Protein AF-E8U508-F1 (afdb_monomer)

Sequence (78 aa):
MVPEEEFVKAYKGIVEDGVVVLVEGVQLPEGTIVTVTVGEAELLRARITNALRGKRKVKVRMKPVTPGLVMNAAPTEE

Mean predicted aligned error: 14.85 Å

Foldseek 3Di:
DPPPPPPDDDFDFDADPNDTDTPPPDDDDPPDDDDDDDDPVRVVVVVVVVVVVPDDPPPPPDDPPPPPPPDDDDDDDD

Radius of gyration: 30.16 Å; Cα contacts (8 Å, |Δi|>4): 16; chains: 1; bounding box: 66×27×91 Å

Organism: Deinococcus maricopensis (strain DSM 21211 / LMG 22137 / NRRL B-23946 / LB-34) (NCBI:txid709986)

pLDDT: mean 77.64, std 14.16, range [51.69, 93.75]

Solvent-accessible surface area (backbone atoms only — not comparable to full-atom values): 5796 Å² total; per-residue (Å²): 136,78,79,79,75,74,84,79,79,90,77,67,62,49,76,54,100,88,40,82,42,59,46,91,95,59,82,76,66,87,90,68,86,81,86,88,85,78,55,70,69,59,52,52,51,52,51,53,52,54,63,53,74,71,58,73,83,78,81,77,80,78,73,79,78,72,90,76,88,82,80,82,88,77,82,82,89,129

Structure (mmCIF, N/CA/C/O backbone):
data_AF-E8U508-F1
#
_entry.id   AF-E8U508-F1
#
loop_
_atom_site.group_PDB
_atom_site.id
_atom_site.type_symbol
_atom_site.label_atom_id
_atom_site.label_alt_id
_atom_site.label_comp_id
_atom_site.label_asym_id
_atom_site.label_entity_id
_atom_site.label_seq_id
_atom_site.pdbx_PDB_ins_code
_atom_site.Cartn_x
_atom_site.Cartn_y
_atom_site.Cartn_z
_atom_site.occupancy
_atom_site.B_iso_or_equiv
_atom_site.auth_seq_id
_atom_site.auth_comp_id
_atom_site.auth_asym_id
_atom_site.auth_atom_id
_atom_site.pdbx_PDB_model_num
ATOM 1 N N . MET A 1 1 ? 29.587 -14.398 -14.839 1.00 54.16 1 MET A N 1
ATOM 2 C CA . MET A 1 1 ? 28.145 -14.303 -14.551 1.00 54.16 1 MET A CA 1
ATOM 3 C C . MET A 1 1 ? 28.004 -13.229 -13.492 1.00 54.16 1 MET A C 1
ATOM 5 O O . MET A 1 1 ? 28.342 -13.478 -12.345 1.00 54.16 1 MET A O 1
ATOM 9 N N . VAL A 1 2 ? 27.720 -11.999 -13.912 1.00 59.59 2 VAL A N 1
ATOM 10 C CA . VAL A 1 2 ? 27.450 -10.897 -12.979 1.00 59.59 2 VAL A CA 1
ATOM 11 C C . VAL A 1 2 ? 26.035 -11.153 -12.458 1.00 59.59 2 VAL A C 1
ATOM 13 O O . VAL A 1 2 ? 25.182 -11.462 -13.293 1.00 59.59 2 VAL A O 1
ATOM 16 N N . PRO A 1 3 ? 25.776 -11.146 -11.139 1.00 62.66 3 PRO A N 1
ATOM 17 C CA . PRO A 1 3 ? 24.404 -11.241 -10.667 1.00 62.66 3 PRO A CA 1
ATOM 18 C C . PRO A 1 3 ? 23.658 -10.043 -11.248 1.00 62.66 3 PRO A C 1
ATOM 20 O O . PRO A 1 3 ? 24.136 -8.915 -11.136 1.00 62.66 3 PRO A O 1
ATOM 23 N N . GLU A 1 4 ? 22.546 -10.293 -11.937 1.00 61.84 4 GLU A N 1
ATOM 24 C CA . GLU A 1 4 ? 21.651 -9.208 -12.311 1.00 61.84 4 GLU A CA 1
ATOM 25 C C . GLU A 1 4 ? 21.186 -8.580 -11.003 1.00 61.84 4 GLU A C 1
ATOM 27 O O . GLU A 1 4 ? 20.460 -9.205 -10.229 1.00 61.84 4 GLU A O 1
ATOM 32 N N . GLU A 1 5 ? 21.694 -7.387 -10.695 1.00 62.19 5 GLU A N 1
ATOM 33 C CA . GLU A 1 5 ? 21.089 -6.556 -9.672 1.00 62.19 5 GLU A CA 1
ATOM 34 C C . GLU A 1 5 ? 19.663 -6.293 -10.143 1.00 62.19 5 GLU A C 1
ATOM 36 O O . GLU A 1 5 ? 19.411 -5.470 -11.023 1.00 62.19 5 GLU A O 1
ATOM 41 N N . GLU A 1 6 ? 18.722 -7.062 -9.606 1.00 68.50 6 GLU A N 1
ATOM 42 C CA . GLU A 1 6 ? 17.311 -6.768 -9.739 1.00 68.50 6 GLU A CA 1
ATOM 43 C C . GLU A 1 6 ? 17.141 -5.367 -9.144 1.00 68.50 6 GLU A C 1
ATOM 45 O O . GLU A 1 6 ? 17.382 -5.155 -7.954 1.00 68.50 6 GLU A O 1
ATOM 50 N N . PHE A 1 7 ? 16.856 -4.369 -9.985 1.00 71.75 7 PHE A N 1
ATOM 51 C CA . PHE A 1 7 ? 16.732 -2.978 -9.553 1.00 71.75 7 PHE A CA 1
ATOM 52 C C . PHE A 1 7 ? 15.475 -2.835 -8.685 1.00 71.75 7 PHE A C 1
ATOM 54 O O . PHE A 1 7 ? 14.412 -2.418 -9.148 1.00 71.75 7 PHE A O 1
ATOM 61 N N . VAL A 1 8 ? 15.582 -3.205 -7.409 1.00 81.06 8 VAL A N 1
ATOM 62 C CA . VAL A 1 8 ? 14.489 -3.108 -6.448 1.00 81.06 8 VAL A CA 1
ATOM 63 C C . VAL A 1 8 ? 14.335 -1.649 -6.054 1.00 81.06 8 VAL A C 1
ATOM 65 O O . VAL A 1 8 ? 15.202 -1.049 -5.416 1.00 81.06 8 VAL A O 1
ATOM 68 N N . LYS A 1 9 ? 13.190 -1.071 -6.410 1.00 87.38 9 LYS A N 1
ATOM 69 C CA . LYS A 1 9 ? 12.801 0.262 -5.961 1.00 87.38 9 LYS A CA 1
ATOM 70 C C . LYS A 1 9 ? 11.764 0.150 -4.853 1.00 87.38 9 LYS A C 1
ATOM 72 O O . LYS A 1 9 ? 10.706 -0.445 -5.035 1.00 87.38 9 LYS A O 1
ATOM 77 N N . ALA A 1 10 ? 12.066 0.743 -3.703 1.00 89.06 10 ALA A N 1
ATOM 78 C CA . ALA A 1 10 ? 11.125 0.821 -2.597 1.00 89.06 10 ALA A CA 1
ATOM 79 C C . ALA A 1 10 ? 10.133 1.970 -2.819 1.00 89.06 10 ALA A C 1
ATOM 81 O O . ALA A 1 10 ? 10.524 3.100 -3.123 1.00 89.06 10 ALA A O 1
ATOM 82 N N . TYR A 1 11 ? 8.851 1.684 -2.613 1.00 89.50 11 TYR A N 1
ATOM 83 C CA . TYR A 1 11 ? 7.776 2.666 -2.669 1.00 89.50 11 TYR A CA 1
ATOM 84 C C . TYR A 1 11 ? 7.070 2.731 -1.321 1.00 89.50 11 TYR A C 1
ATOM 86 O O . TYR A 1 11 ? 6.804 1.707 -0.692 1.00 89.50 11 TYR A O 1
ATOM 94 N N . LYS A 1 12 ? 6.758 3.946 -0.867 1.00 89.25 12 LYS A N 1
ATOM 95 C CA . LYS A 1 12 ? 5.985 4.143 0.357 1.00 89.25 12 LYS A CA 1
ATOM 96 C C . LYS A 1 12 ? 4.498 3.997 0.042 1.00 89.25 12 LYS A C 1
ATOM 98 O O . LYS A 1 12 ? 4.001 4.621 -0.894 1.00 89.25 12 LYS A O 1
ATOM 103 N N . GLY A 1 13 ? 3.797 3.224 0.859 1.00 90.88 13 GLY A N 1
ATOM 104 C CA . GLY A 1 13 ? 2.352 3.071 0.777 1.00 90.88 13 GLY A CA 1
ATOM 105 C C . GLY A 1 13 ? 1.726 2.864 2.149 1.00 90.88 13 GLY A C 1
ATOM 106 O O . GLY A 1 13 ? 2.422 2.660 3.147 1.00 90.88 13 GLY A O 1
ATOM 107 N N . ILE A 1 14 ? 0.405 2.942 2.186 1.00 90.56 14 ILE A N 1
ATOM 108 C CA . ILE A 1 14 ? -0.436 2.607 3.333 1.00 90.56 14 ILE A CA 1
ATOM 109 C C . ILE A 1 14 ? -1.437 1.534 2.914 1.00 90.56 14 ILE A C 1
ATOM 111 O O . ILE A 1 14 ? -1.721 1.377 1.732 1.00 90.56 14 ILE A O 1
ATOM 115 N N . VAL A 1 15 ? -1.962 0.780 3.877 1.00 90.38 15 VAL A N 1
ATOM 116 C CA . VAL A 1 15 ? -3.060 -0.153 3.607 1.00 90.38 15 VAL A CA 1
ATOM 117 C C . VAL A 1 15 ? -4.372 0.536 3.950 1.00 90.38 15 VAL A C 1
ATOM 119 O O . VAL A 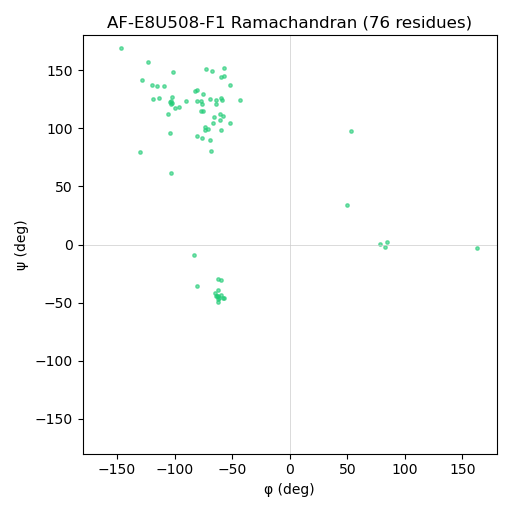1 15 ? -4.600 0.879 5.112 1.00 90.38 15 VAL A O 1
ATOM 122 N N . GLU A 1 16 ? -5.238 0.697 2.958 1.00 88.19 16 GLU A N 1
ATOM 123 C CA . GLU A 1 16 ? -6.607 1.183 3.113 1.00 88.19 16 GLU A CA 1
ATOM 124 C C . GLU A 1 16 ? -7.570 0.098 2.640 1.00 88.19 16 GLU A C 1
ATOM 126 O O . GLU A 1 16 ? -7.412 -0.445 1.552 1.00 88.19 16 GLU A O 1
ATOM 131 N N . ASP A 1 17 ? -8.515 -0.288 3.501 1.00 86.94 17 ASP A N 1
ATOM 132 C CA . ASP A 1 17 ? -9.524 -1.318 3.212 1.00 86.94 17 ASP A CA 1
ATOM 133 C C . ASP A 1 17 ? -8.957 -2.636 2.640 1.00 86.94 17 ASP A C 1
ATOM 135 O O . ASP A 1 17 ? -9.584 -3.329 1.845 1.00 86.94 17 ASP A O 1
ATOM 139 N N . GLY A 1 18 ? -7.751 -3.006 3.083 1.00 85.00 18 GLY A N 1
ATOM 140 C CA . GLY A 1 18 ? -7.056 -4.221 2.648 1.00 85.00 18 GLY A CA 1
ATOM 141 C C . GLY A 1 18 ? -6.256 -4.076 1.350 1.00 85.00 18 GLY A C 1
ATOM 142 O O . GLY A 1 18 ? -5.630 -5.044 0.926 1.00 85.00 18 GLY A O 1
ATOM 143 N N . VAL A 1 19 ? -6.221 -2.885 0.749 1.00 89.81 19 VAL A N 1
ATOM 144 C CA . VAL A 1 19 ? -5.492 -2.574 -0.487 1.00 89.81 19 VAL A CA 1
ATOM 145 C C . VAL A 1 19 ? -4.288 -1.687 -0.175 1.00 89.81 19 VAL A C 1
ATOM 147 O O . VAL A 1 19 ? -4.383 -0.745 0.609 1.00 89.81 19 VAL A O 1
ATOM 150 N N . VAL A 1 20 ? -3.134 -1.982 -0.782 1.00 90.81 20 VAL A N 1
ATOM 151 C CA . VAL A 1 20 ? -1.952 -1.114 -0.682 1.00 90.81 20 VAL A CA 1
ATOM 152 C C . VAL A 1 20 ? -2.142 0.087 -1.603 1.00 90.81 20 VAL A C 1
ATOM 154 O O . VAL A 1 20 ? -2.179 -0.055 -2.822 1.00 90.81 20 VAL A O 1
ATOM 157 N N . VAL A 1 21 ? -2.227 1.270 -1.009 1.00 92.56 21 VAL A N 1
ATOM 158 C CA . VAL A 1 21 ? -2.309 2.557 -1.695 1.00 92.56 21 VAL A CA 1
ATOM 159 C C . VAL A 1 21 ? -0.946 3.231 -1.595 1.00 92.56 21 VAL A C 1
ATOM 161 O O . VAL A 1 21 ? -0.412 3.423 -0.499 1.00 92.56 21 VAL A O 1
ATOM 164 N N . LEU A 1 22 ? -0.349 3.560 -2.738 1.00 93.75 22 LEU A N 1
ATOM 165 C CA . LEU A 1 22 ? 0.906 4.309 -2.768 1.00 93.75 22 LEU A CA 1
ATOM 166 C C . LEU A 1 22 ? 0.657 5.766 -2.373 1.00 93.75 22 LEU A C 1
ATOM 168 O O . LEU A 1 22 ? -0.434 6.297 -2.570 1.00 93.75 22 LEU A O 1
ATOM 172 N N . VAL A 1 23 ? 1.671 6.410 -1.794 1.00 90.06 23 VAL A N 1
ATOM 173 C CA . VAL A 1 23 ? 1.584 7.840 -1.463 1.00 90.06 23 VAL A CA 1
ATOM 174 C C . VAL A 1 23 ? 1.278 8.682 -2.704 1.00 90.06 23 VAL A C 1
ATOM 176 O O . VAL A 1 23 ? 1.639 8.321 -3.825 1.00 90.06 23 VAL A O 1
ATOM 179 N N . GLU A 1 24 ? 0.619 9.817 -2.488 1.00 83.69 24 GLU A N 1
ATOM 180 C CA . GLU A 1 24 ? 0.173 10.709 -3.556 1.00 83.69 24 GLU A CA 1
ATOM 181 C C . GLU A 1 24 ? 1.313 11.081 -4.522 1.00 83.69 24 GLU A C 1
ATOM 183 O O . GLU A 1 24 ? 2.448 11.338 -4.114 1.00 83.69 24 GLU A O 1
ATOM 188 N N . GLY A 1 25 ? 1.009 11.076 -5.823 1.00 84.31 25 GLY A N 1
ATOM 189 C CA . GLY A 1 25 ? 1.977 11.362 -6.885 1.00 84.31 25 GLY A CA 1
ATOM 190 C C . GLY A 1 25 ? 2.851 10.176 -7.309 1.00 84.31 25 GLY A C 1
ATOM 191 O O . GLY A 1 25 ? 3.629 10.311 -8.251 1.00 84.31 25 GLY A O 1
ATOM 192 N N . VAL A 1 26 ? 2.715 9.008 -6.674 1.00 90.31 26 VAL A N 1
ATOM 193 C CA . VAL A 1 26 ? 3.384 7.773 -7.101 1.00 90.31 26 VAL A CA 1
ATOM 194 C C . VAL A 1 26 ? 2.394 6.875 -7.836 1.00 90.31 26 VAL A C 1
ATOM 196 O O . VAL A 1 26 ? 1.391 6.447 -7.274 1.00 90.31 26 VAL A O 1
ATOM 199 N N . GLN A 1 27 ? 2.714 6.545 -9.086 1.00 89.38 27 GLN A N 1
ATOM 200 C CA . GLN A 1 27 ? 1.987 5.559 -9.882 1.00 89.38 27 GLN A CA 1
ATOM 201 C C . GLN A 1 27 ? 2.969 4.545 -10.455 1.00 89.38 27 GLN A C 1
ATOM 203 O O . GLN A 1 27 ? 4.088 4.892 -10.841 1.00 89.38 27 GLN A O 1
ATOM 208 N N . LEU A 1 28 ? 2.545 3.287 -10.484 1.00 90.56 28 LEU A N 1
ATOM 209 C CA . LEU A 1 28 ? 3.270 2.219 -11.156 1.00 90.56 28 LEU A CA 1
ATOM 210 C C . LEU A 1 28 ? 2.608 1.940 -12.506 1.00 90.56 28 LEU A C 1
ATOM 212 O O . LEU A 1 28 ? 1.389 2.088 -12.613 1.00 90.56 28 LEU A O 1
ATOM 216 N N . PRO A 1 29 ? 3.381 1.532 -13.525 1.00 92.25 29 PRO A N 1
ATOM 217 C CA . PRO A 1 29 ? 2.815 1.114 -14.798 1.00 92.25 29 PRO A CA 1
ATOM 218 C C . PRO A 1 29 ? 1.811 -0.028 -14.625 1.00 92.25 29 PRO A C 1
ATOM 220 O O . PRO A 1 29 ? 1.998 -0.919 -13.789 1.00 92.25 29 PRO A O 1
ATOM 223 N N . GLU A 1 30 ? 0.767 -0.037 -15.448 1.00 91.44 30 GLU A N 1
ATOM 224 C CA . GLU A 1 30 ? -0.183 -1.147 -15.466 1.00 91.44 30 GLU A CA 1
ATOM 225 C C . GLU A 1 30 ? 0.517 -2.468 -15.814 1.00 91.44 30 GLU A C 1
ATOM 227 O O . GLU A 1 30 ? 1.468 -2.508 -16.594 1.00 91.44 30 GLU A O 1
ATOM 232 N N . GLY A 1 31 ? 0.063 -3.559 -15.195 1.00 92.31 31 GLY A N 1
ATOM 233 C CA . GLY A 1 31 ? 0.683 -4.877 -15.350 1.00 92.31 31 GLY A CA 1
ATOM 234 C C . GLY A 1 31 ? 1.963 -5.089 -14.532 1.00 92.31 31 GLY A C 1
ATOM 235 O O . GLY A 1 31 ? 2.524 -6.182 -14.580 1.00 92.31 31 GLY A O 1
ATOM 236 N N . THR A 1 32 ? 2.414 -4.099 -13.749 1.00 90.56 32 THR A N 1
ATOM 237 C CA . THR A 1 32 ? 3.550 -4.279 -12.828 1.00 90.56 32 THR A CA 1
ATOM 238 C C . THR A 1 32 ? 3.206 -5.303 -11.742 1.00 90.56 32 THR A C 1
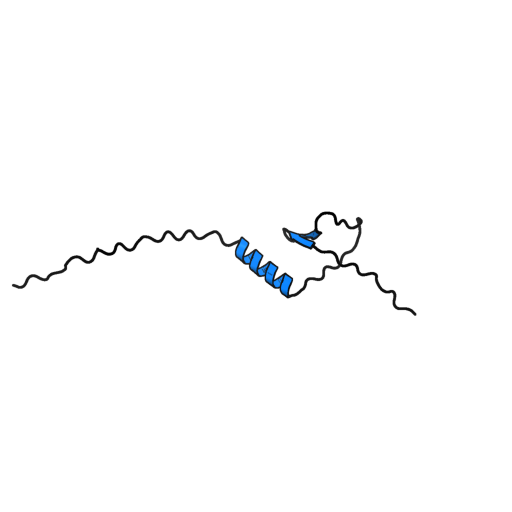ATOM 240 O O . THR A 1 32 ? 2.276 -5.103 -10.961 1.00 90.56 32 THR A O 1
ATOM 243 N N . ILE A 1 33 ? 3.989 -6.383 -11.655 1.00 90.19 33 ILE A N 1
ATOM 244 C CA . ILE A 1 33 ? 3.930 -7.333 -10.538 1.00 90.19 33 ILE A CA 1
ATOM 245 C C . ILE A 1 33 ? 4.712 -6.740 -9.370 1.00 90.19 33 ILE A C 1
ATOM 247 O O . ILE A 1 33 ? 5.888 -6.410 -9.505 1.00 90.19 33 ILE A O 1
ATOM 251 N N . VAL A 1 34 ? 4.054 -6.604 -8.221 1.00 89.75 34 VAL A N 1
ATOM 252 C CA . VAL A 1 34 ? 4.654 -6.027 -7.017 1.00 89.75 34 VAL A CA 1
ATOM 253 C C . VAL A 1 34 ? 4.749 -7.061 -5.905 1.00 89.75 34 VAL A C 1
ATOM 255 O O . VAL A 1 34 ? 3.792 -7.782 -5.623 1.00 89.75 34 VAL A O 1
ATOM 258 N N . THR A 1 35 ? 5.8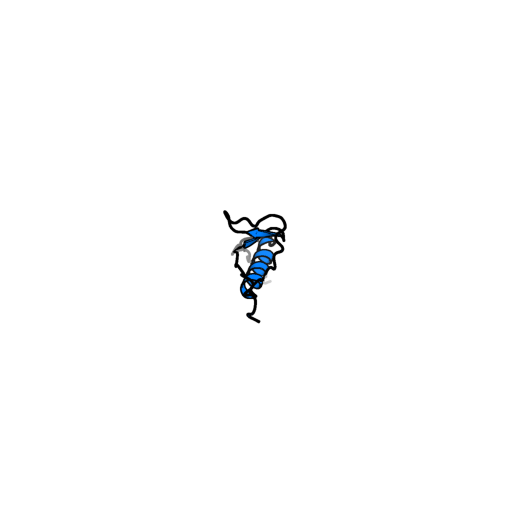93 -7.080 -5.228 1.00 89.75 35 THR A N 1
ATOM 259 C CA . THR A 1 35 ? 6.074 -7.796 -3.964 1.00 89.75 35 THR A CA 1
ATOM 260 C C . THR A 1 35 ? 6.023 -6.783 -2.832 1.00 89.75 35 THR A C 1
ATOM 262 O O . THR A 1 35 ? 6.739 -5.783 -2.845 1.00 89.75 35 THR A O 1
ATOM 265 N N . VAL A 1 36 ? 5.163 -7.029 -1.846 1.00 89.62 36 VAL A N 1
ATOM 266 C CA . VAL A 1 36 ? 4.988 -6.130 -0.703 1.00 89.62 36 VAL A CA 1
ATOM 267 C C . VAL A 1 36 ? 5.776 -6.668 0.483 1.00 89.62 36 VAL A C 1
ATOM 269 O O . VAL A 1 36 ? 5.462 -7.732 1.013 1.00 89.62 36 VAL A O 1
ATOM 272 N N . THR A 1 37 ? 6.760 -5.897 0.935 1.00 89.75 37 THR A N 1
ATOM 273 C CA . THR A 1 37 ? 7.505 -6.177 2.167 1.00 89.75 37 THR A CA 1
ATOM 274 C C . THR A 1 37 ? 7.003 -5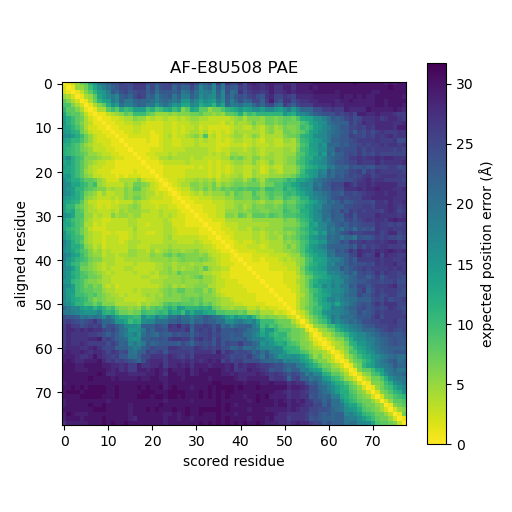.255 3.270 1.00 89.75 37 THR A C 1
ATOM 276 O O . THR A 1 37 ? 7.074 -4.034 3.144 1.00 89.75 37 THR A O 1
ATOM 279 N N . VAL A 1 38 ? 6.497 -5.833 4.361 1.00 89.44 38 VAL A N 1
ATOM 280 C CA . VAL A 1 38 ? 6.010 -5.083 5.527 1.00 89.44 38 VAL A CA 1
ATOM 281 C C . VAL A 1 38 ? 6.919 -5.374 6.712 1.00 89.44 38 VAL A C 1
ATOM 283 O O . VAL A 1 38 ? 7.123 -6.535 7.062 1.00 89.44 38 VAL A O 1
ATOM 286 N N . GLY A 1 39 ? 7.455 -4.325 7.335 1.00 88.56 39 GLY A N 1
ATOM 287 C CA . GLY A 1 39 ? 8.212 -4.469 8.574 1.00 88.56 39 GLY A CA 1
ATOM 288 C C . GLY A 1 39 ? 7.320 -4.913 9.739 1.00 88.56 39 GLY A C 1
ATOM 289 O O . GLY A 1 39 ? 6.123 -4.617 9.798 1.00 88.56 39 GLY A O 1
ATOM 290 N N . GLU A 1 40 ? 7.897 -5.651 10.685 1.00 89.94 40 GLU A N 1
ATOM 291 C CA . GLU A 1 40 ? 7.156 -6.207 11.824 1.00 89.94 40 GLU A CA 1
ATOM 292 C C . GLU A 1 40 ? 6.551 -5.108 12.715 1.00 89.94 40 GLU A C 1
ATOM 294 O O . GLU A 1 40 ? 5.400 -5.204 13.154 1.00 89.94 40 GLU A O 1
ATOM 299 N N . ALA A 1 41 ? 7.299 -4.021 12.930 1.00 92.06 41 ALA A N 1
ATOM 300 C CA . ALA A 1 41 ? 6.848 -2.878 13.716 1.00 92.06 41 ALA A CA 1
ATOM 301 C C . ALA A 1 41 ? 5.661 -2.162 13.054 1.00 92.06 41 ALA A C 1
ATOM 303 O O . ALA A 1 41 ? 4.698 -1.786 13.729 1.00 92.06 41 ALA A O 1
ATOM 304 N N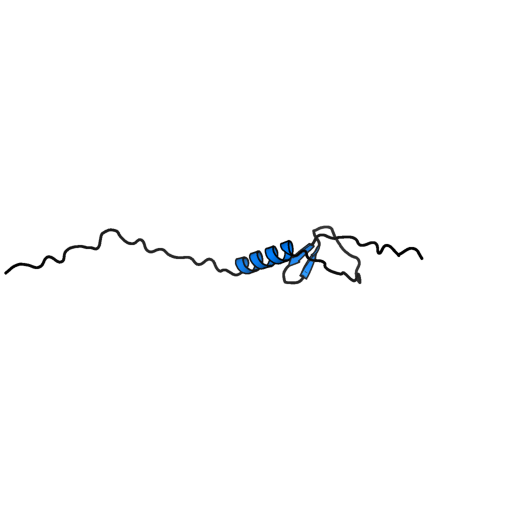 . GLU A 1 42 ? 5.700 -1.992 11.734 1.00 89.25 42 GLU A N 1
ATOM 305 C CA . GLU A 1 42 ? 4.628 -1.407 10.933 1.00 89.25 42 GLU A CA 1
ATOM 306 C C . GLU A 1 42 ? 3.372 -2.274 10.996 1.00 89.25 42 GLU A C 1
ATOM 308 O O . GLU A 1 42 ? 2.275 -1.756 11.224 1.00 89.25 42 GLU A O 1
ATOM 313 N N . LEU A 1 43 ? 3.527 -3.595 10.881 1.00 91.25 43 LEU A N 1
ATOM 314 C CA . LEU A 1 43 ? 2.418 -4.539 10.983 1.00 91.25 43 LEU A CA 1
ATOM 315 C C . LEU A 1 43 ? 1.755 -4.481 12.365 1.00 91.25 43 LEU A C 1
ATOM 317 O O . LEU A 1 43 ? 0.525 -4.446 12.468 1.00 91.25 43 LEU A O 1
ATOM 321 N N . LEU A 1 44 ? 2.550 -4.430 13.436 1.00 93.06 44 LEU A N 1
ATOM 322 C CA . LEU A 1 44 ? 2.039 -4.300 14.800 1.00 93.06 44 LEU A CA 1
ATOM 323 C C . LEU A 1 44 ? 1.277 -2.983 14.992 1.00 93.06 44 LEU A C 1
ATOM 325 O O . LEU A 1 44 ? 0.159 -2.987 15.515 1.00 93.06 44 LEU A O 1
ATOM 329 N N . ARG A 1 45 ? 1.843 -1.861 14.531 1.00 90.19 45 ARG A N 1
ATOM 330 C CA . ARG A 1 45 ? 1.185 -0.546 14.585 1.00 90.19 45 ARG A CA 1
ATOM 331 C C . ARG A 1 45 ? -0.148 -0.561 13.846 1.00 90.19 45 ARG A C 1
ATOM 333 O O . ARG A 1 45 ? -1.146 -0.104 14.400 1.00 90.19 45 ARG A O 1
ATOM 340 N N . ALA A 1 46 ? -0.190 -1.126 12.640 1.00 89.56 46 ALA A N 1
ATOM 341 C CA . ALA A 1 46 ? -1.419 -1.243 11.860 1.00 89.56 46 ALA A CA 1
ATOM 342 C C . ALA A 1 46 ? -2.491 -2.059 12.602 1.00 89.56 46 ALA A C 1
ATOM 344 O O . ALA A 1 46 ? -3.645 -1.634 12.678 1.00 89.56 46 ALA A O 1
ATOM 345 N N . ARG A 1 47 ? -2.116 -3.184 13.227 1.00 89.38 47 ARG A N 1
ATOM 346 C CA . ARG A 1 47 ? -3.031 -4.020 14.026 1.00 89.38 47 ARG A CA 1
ATOM 347 C C . ARG A 1 47 ? -3.614 -3.275 15.223 1.00 89.38 47 ARG A C 1
ATOM 349 O O . ARG A 1 47 ? -4.823 -3.336 15.435 1.00 89.38 47 ARG A O 1
ATOM 356 N N . ILE A 1 48 ? -2.783 -2.557 15.980 1.00 90.81 48 ILE A N 1
ATOM 357 C CA . ILE A 1 48 ? -3.238 -1.762 17.131 1.00 90.81 48 ILE A CA 1
ATOM 358 C C . ILE A 1 48 ? -4.200 -0.667 16.663 1.00 90.81 48 ILE A C 1
ATOM 360 O O . ILE A 1 48 ? -5.302 -0.550 17.198 1.00 90.81 48 ILE A O 1
ATOM 364 N N . THR A 1 49 ? -3.823 0.095 15.634 1.00 87.44 49 THR A N 1
ATOM 365 C CA . THR A 1 49 ? -4.666 1.154 15.062 1.00 87.44 49 THR A CA 1
ATOM 366 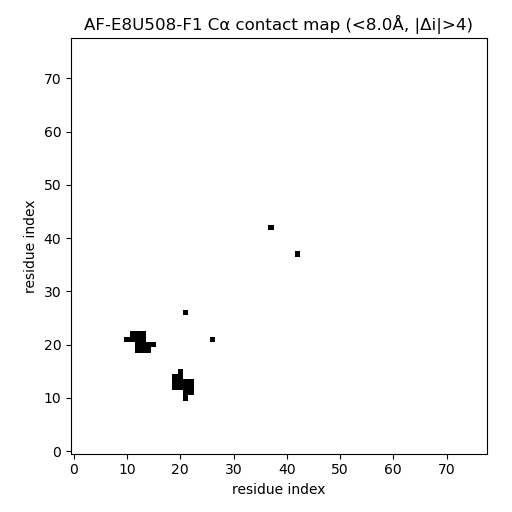C C . THR A 1 49 ? -6.015 0.604 14.606 1.00 87.44 49 THR A C 1
ATOM 368 O O . THR A 1 49 ? -7.055 1.162 14.957 1.00 87.44 49 THR A O 1
ATOM 371 N N . ASN A 1 50 ? -6.021 -0.523 13.892 1.00 85.19 50 ASN A N 1
ATOM 372 C CA . ASN A 1 50 ? -7.251 -1.157 13.426 1.00 85.19 50 ASN A CA 1
ATOM 373 C C . ASN A 1 50 ? -8.137 -1.624 14.596 1.00 85.19 50 ASN A C 1
ATOM 375 O O . ASN A 1 50 ? -9.334 -1.340 14.633 1.00 85.19 50 ASN A O 1
ATOM 379 N N . ALA A 1 51 ? -7.538 -2.256 15.609 1.00 83.94 51 ALA A N 1
ATOM 380 C CA . ALA A 1 51 ? -8.246 -2.695 16.811 1.00 83.94 51 ALA A CA 1
ATOM 381 C C . ALA A 1 51 ? -8.856 -1.530 17.611 1.00 83.94 51 ALA A C 1
ATOM 383 O O . ALA A 1 51 ? -9.874 -1.707 18.282 1.00 83.94 51 ALA A O 1
ATOM 384 N N . LEU A 1 52 ? -8.256 -0.337 17.556 1.00 83.88 52 LEU A N 1
ATOM 385 C CA . LEU A 1 52 ? -8.786 0.871 18.194 1.00 83.88 52 LEU A CA 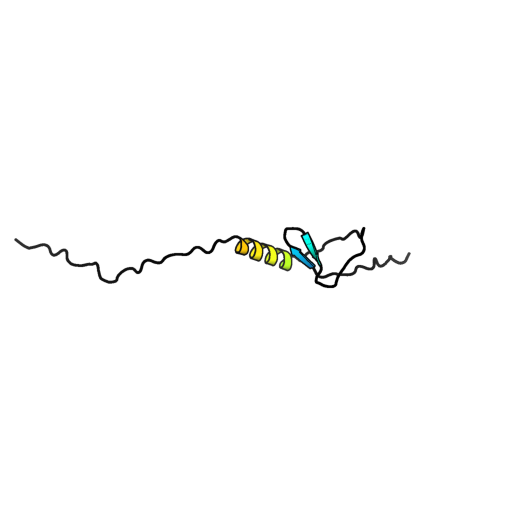1
ATOM 386 C C . LEU A 1 52 ? -9.890 1.539 17.365 1.00 83.88 52 LEU A C 1
ATOM 388 O O . LEU A 1 52 ? -10.860 2.028 17.946 1.00 83.88 52 LEU A O 1
ATOM 392 N N . ARG A 1 53 ? -9.795 1.516 16.029 1.00 78.50 53 ARG A N 1
ATOM 393 C CA . ARG A 1 53 ? -10.776 2.129 15.113 1.00 78.50 53 ARG A CA 1
ATOM 394 C C . ARG A 1 53 ? -12.188 1.548 15.283 1.00 78.50 53 ARG A C 1
ATOM 396 O O . ARG A 1 53 ? -13.166 2.272 15.126 1.00 78.50 53 ARG A O 1
ATOM 403 N N . GLY A 1 54 ? -12.298 0.273 15.672 1.00 63.00 54 GLY A N 1
ATOM 404 C CA . GLY A 1 54 ? -13.570 -0.421 15.922 1.00 63.00 54 GLY A CA 1
ATOM 405 C C . GLY A 1 54 ? -14.198 -0.212 17.308 1.00 63.00 54 GLY A C 1
ATOM 406 O O . GLY A 1 54 ? -15.347 -0.610 17.526 1.00 63.00 54 GLY A O 1
ATOM 407 N N . LYS A 1 55 ? -13.504 0.409 18.272 1.00 62.62 55 LYS A N 1
ATOM 408 C CA . LYS A 1 55 ? -14.058 0.607 19.620 1.00 62.62 55 LYS A CA 1
ATOM 409 C C . LYS A 1 55 ? -15.003 1.809 19.615 1.00 62.62 55 LYS A C 1
ATOM 411 O O . LYS A 1 55 ? -14.584 2.951 19.797 1.00 62.62 55 LYS A O 1
ATOM 416 N N . ARG A 1 56 ? -16.304 1.544 19.415 1.00 58.91 56 ARG A N 1
ATOM 417 C CA . ARG A 1 56 ? -17.395 2.502 19.677 1.00 58.91 56 ARG A CA 1
ATOM 418 C C . ARG A 1 56 ? -17.115 3.197 21.011 1.00 58.91 56 ARG A C 1
ATOM 420 O O . ARG A 1 56 ? -16.937 2.518 22.019 1.00 58.91 56 ARG A O 1
ATOM 427 N N . LYS A 1 57 ? -17.065 4.535 21.013 1.00 61.56 57 LYS A N 1
ATOM 428 C CA . LYS A 1 57 ? -16.889 5.342 22.229 1.00 61.56 57 LYS A CA 1
ATOM 429 C C . LYS A 1 57 ? -17.933 4.905 23.260 1.00 61.56 57 LYS A C 1
ATOM 431 O O . LYS A 1 57 ? -19.109 5.240 23.121 1.00 61.56 57 LYS A O 1
ATOM 436 N N . VAL A 1 58 ? -17.519 4.150 24.275 1.00 64.69 58 VAL A N 1
ATOM 437 C CA . VAL A 1 58 ? -18.397 3.789 25.386 1.00 64.69 58 VAL A CA 1
ATOM 438 C C . VAL A 1 58 ? -18.612 5.070 26.185 1.00 64.69 58 VAL A C 1
ATOM 440 O O . VAL A 1 58 ? -17.746 5.498 26.943 1.00 64.69 58 VAL A O 1
ATOM 443 N N . LYS A 1 59 ? -19.749 5.739 25.962 1.00 63.91 59 LYS A N 1
ATOM 444 C CA . LYS A 1 59 ? -20.192 6.853 26.804 1.00 63.91 59 LYS A CA 1
ATOM 445 C C . LYS A 1 59 ? -20.591 6.278 28.161 1.00 63.91 59 LYS A C 1
ATOM 447 O O . LYS A 1 59 ? -21.743 5.906 28.368 1.00 63.91 59 LYS A O 1
ATOM 452 N N . VAL A 1 60 ? -19.636 6.191 29.081 1.00 71.94 60 VAL A N 1
ATOM 453 C CA . VAL A 1 60 ? -19.924 5.863 30.478 1.00 71.94 60 VAL A CA 1
ATOM 454 C C . VAL A 1 60 ? -20.566 7.095 31.109 1.00 71.94 60 VAL A C 1
ATOM 456 O O . VAL A 1 60 ? -19.894 8.072 31.430 1.00 71.94 60 VAL A O 1
ATOM 459 N N . ARG A 1 61 ? -21.897 7.081 31.243 1.00 68.38 61 ARG A N 1
ATOM 460 C CA . ARG A 1 61 ? -22.619 8.098 32.012 1.00 68.38 61 ARG A CA 1
ATOM 461 C C . ARG A 1 61 ? -22.415 7.782 33.489 1.00 68.38 61 ARG A C 1
ATOM 463 O O . ARG A 1 61 ? -23.156 6.992 34.067 1.00 68.38 61 ARG A O 1
ATOM 470 N N . MET A 1 62 ? -21.380 8.370 34.078 1.00 65.94 62 MET A N 1
ATOM 471 C CA . MET A 1 62 ? -21.142 8.294 35.514 1.00 65.94 62 MET A CA 1
ATOM 472 C C . MET A 1 62 ? -22.288 9.034 36.214 1.00 65.94 62 MET A C 1
ATOM 474 O O . MET A 1 62 ? -22.429 10.249 36.071 1.00 65.94 62 MET A O 1
ATOM 478 N N . LYS A 1 63 ? -23.172 8.297 36.898 1.00 66.50 63 LYS A N 1
ATOM 479 C CA . LYS A 1 63 ? -24.126 8.925 37.816 1.00 66.50 63 LYS A CA 1
ATOM 480 C C . LYS A 1 63 ? -23.305 9.451 38.997 1.00 66.50 63 LYS A C 1
ATOM 482 O O . LYS A 1 63 ? -22.550 8.658 39.562 1.00 66.50 63 LYS A O 1
ATOM 487 N N . PRO A 1 64 ? -23.393 10.743 39.352 1.00 67.94 64 PRO A N 1
ATOM 488 C CA . PRO A 1 64 ? -22.753 11.224 40.563 1.00 67.94 64 PRO A CA 1
ATOM 489 C C . PRO A 1 64 ? -23.329 10.430 41.734 1.00 67.94 64 PRO A C 1
ATOM 491 O O . PRO A 1 64 ? -24.546 10.348 41.900 1.00 67.94 64 PRO A O 1
ATOM 494 N N . VAL A 1 65 ? -22.449 9.795 42.504 1.00 64.56 65 VAL A N 1
ATOM 495 C CA . VAL A 1 65 ? -22.816 9.286 43.822 1.00 64.56 65 VAL A CA 1
ATOM 496 C C . VAL A 1 65 ? -23.081 10.531 44.650 1.00 64.56 65 VAL A C 1
ATOM 498 O O . VAL A 1 65 ? -22.145 11.257 44.974 1.00 64.56 65 VAL A O 1
ATOM 501 N N . THR A 1 66 ? -24.353 10.837 44.895 1.00 62.34 66 THR A N 1
ATOM 502 C CA . THR A 1 66 ? -24.751 11.960 45.741 1.00 62.34 66 THR A CA 1
ATOM 503 C C . THR A 1 66 ? -24.168 11.714 47.136 1.00 62.34 66 THR A C 1
ATOM 505 O O . THR A 1 66 ? -24.593 10.762 47.798 1.00 62.34 66 THR A O 1
ATOM 508 N N . PRO A 1 67 ? -23.192 12.511 47.605 1.00 55.78 67 PRO A N 1
ATOM 509 C CA . PRO A 1 67 ? -22.692 12.395 48.964 1.00 55.78 67 PRO A CA 1
ATOM 510 C C . PRO A 1 67 ? -23.777 12.988 49.862 1.00 55.78 67 PRO A C 1
ATOM 512 O O . PRO A 1 67 ? -23.920 14.204 49.935 1.00 55.78 67 PRO A O 1
ATOM 515 N N . GLY A 1 68 ? -24.617 12.143 50.458 1.00 58.19 68 GLY A N 1
ATOM 516 C CA . GLY A 1 68 ? -25.666 12.651 51.346 1.00 58.19 68 GLY A CA 1
ATOM 517 C C . GLY A 1 68 ? -26.834 11.732 51.679 1.00 58.19 68 GLY A C 1
ATOM 518 O O . GLY A 1 68 ? -27.658 12.135 52.489 1.00 58.19 68 GLY A O 1
ATOM 519 N N . LEU A 1 69 ? -26.936 10.516 51.129 1.00 59.38 69 LEU A N 1
ATOM 520 C CA . LEU A 1 69 ? -28.027 9.600 51.495 1.00 59.38 69 LEU A CA 1
ATOM 521 C C . LEU A 1 69 ? -27.571 8.482 52.447 1.00 59.38 69 LEU A C 1
ATOM 523 O O . LEU A 1 69 ? -27.646 7.301 52.128 1.00 59.38 69 LEU A O 1
ATOM 527 N N . VAL A 1 70 ? -27.109 8.876 53.632 1.00 60.53 70 VAL A N 1
ATOM 528 C CA . VAL A 1 70 ? -27.129 8.037 54.839 1.00 60.53 70 VAL A CA 1
ATOM 529 C C . VAL A 1 70 ? -27.740 8.875 55.960 1.00 60.53 70 VAL A C 1
ATOM 531 O O . VAL A 1 70 ? -27.041 9.490 56.754 1.00 60.53 70 VAL A O 1
ATOM 534 N N . MET A 1 71 ? -29.071 8.969 55.974 1.00 51.69 71 MET A N 1
ATOM 535 C CA . MET A 1 71 ? -29.815 9.543 57.095 1.00 51.69 71 MET A CA 1
ATOM 536 C C . MET A 1 71 ? -30.490 8.413 57.873 1.00 51.69 71 MET A C 1
ATOM 538 O O . MET A 1 71 ? -31.410 7.773 57.377 1.00 51.69 71 MET A O 1
ATOM 542 N N . ASN A 1 72 ? -29.986 8.226 59.093 1.00 52.31 72 ASN A N 1
ATOM 543 C CA . ASN A 1 72 ? -30.687 7.826 60.313 1.00 52.31 72 ASN A CA 1
ATOM 544 C C . ASN A 1 72 ? -31.546 6.553 60.283 1.00 52.31 72 ASN A C 1
ATOM 546 O O . ASN A 1 72 ? -32.744 6.596 60.024 1.00 52.31 72 ASN A O 1
ATOM 550 N N . ALA A 1 73 ? -30.953 5.457 60.758 1.00 55.06 73 ALA A N 1
ATOM 551 C CA . ALA A 1 73 ? -31.668 4.500 61.593 1.00 55.06 73 ALA A CA 1
ATOM 552 C C . ALA A 1 73 ? -31.206 4.717 63.043 1.00 55.06 73 ALA A C 1
ATOM 554 O O . ALA A 1 73 ? -30.150 4.231 63.439 1.00 55.06 73 ALA A O 1
ATOM 555 N N . ALA A 1 74 ? -31.963 5.504 63.808 1.00 57.38 74 ALA A N 1
ATOM 556 C CA . ALA A 1 74 ? -31.877 5.488 65.264 1.00 57.38 74 ALA A CA 1
ATOM 557 C C . ALA A 1 74 ? -32.890 4.447 65.769 1.00 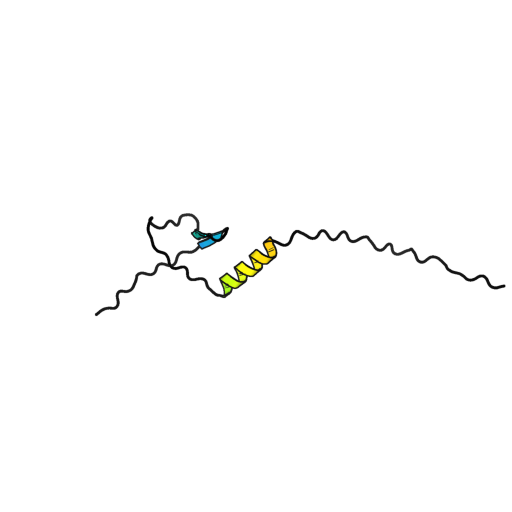57.38 74 ALA A C 1
ATOM 559 O O . ALA A 1 74 ? -34.065 4.565 65.415 1.00 57.38 74 ALA A O 1
ATOM 560 N N . PRO A 1 75 ? -32.489 3.427 66.544 1.00 57.78 75 PRO A N 1
ATOM 561 C CA . PRO A 1 75 ? -33.440 2.655 67.321 1.00 57.78 75 PRO A CA 1
ATOM 562 C C . PRO A 1 75 ? -33.834 3.464 68.562 1.00 57.78 75 PRO A C 1
ATOM 564 O O . PRO A 1 75 ? -32.981 3.908 69.328 1.00 57.78 75 PRO A O 1
ATOM 567 N N . THR A 1 76 ? -35.135 3.686 68.710 1.00 61.44 76 THR A N 1
ATOM 568 C CA . THR A 1 76 ? -35.779 4.181 69.926 1.00 61.44 76 THR A CA 1
ATOM 569 C C . THR A 1 76 ? -35.587 3.144 71.034 1.00 61.44 76 THR A C 1
ATOM 571 O O . THR A 1 76 ? -35.933 1.980 70.839 1.00 61.44 76 THR A O 1
ATOM 574 N N . GLU A 1 77 ? -35.012 3.552 72.164 1.00 55.16 77 GLU A N 1
ATOM 575 C CA . GLU A 1 77 ? -35.059 2.790 73.414 1.00 55.16 77 GLU A CA 1
ATOM 576 C C . GLU A 1 77 ? -36.451 2.949 74.045 1.00 55.16 77 GLU A C 1
ATOM 578 O O . GLU A 1 77 ? -36.854 4.074 74.337 1.00 55.16 77 GLU A O 1
ATOM 583 N N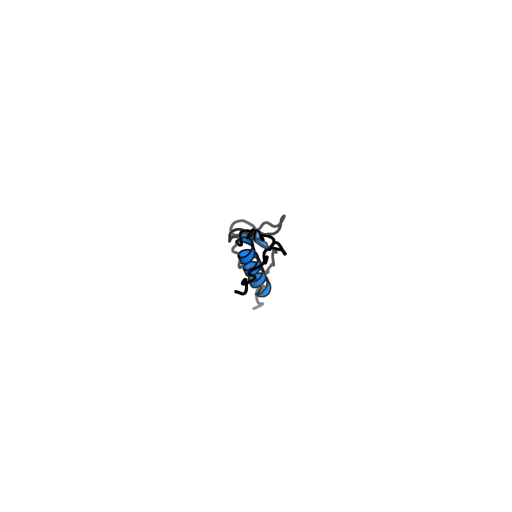 . GLU A 1 78 ? -37.153 1.833 74.254 1.00 56.56 78 GLU A N 1
ATOM 584 C CA . GLU A 1 78 ? -38.050 1.575 75.395 1.00 56.56 78 GLU A CA 1
ATOM 585 C C . GLU A 1 78 ? -37.950 0.094 75.783 1.00 56.56 78 GLU A C 1
ATOM 587 O O . GLU A 1 78 ? -37.933 -0.763 74.864 1.00 56.56 78 GLU A O 1
#

Secondary structure (DSSP, 8-state):
------------EEEETTEEEEPTT--PPTT---PPP--HHHHHHHHHHHHHHT------------TT-----PPPP-